Protein AF-A0A918E190-F1 (afdb_monomer)

Sequence (135 aa):
MEPAIRAAVRDARAQLASGTWQVTEADRASVRELLTVLGKLPDAQRAALPLAARLEQLREAVAATAVASASSSGQLAWFLGKCITAFTPVTHWEAEPGGTGRAYGSTVPTPDQVTDAERAFTLLRALLATAHHQL

Structure (mmCIF, N/CA/C/O backbone):
data_AF-A0A918E190-F1
#
_entry.id   AF-A0A918E190-F1
#
loop_
_atom_site.group_PDB
_atom_site.id
_atom_site.type_symbol
_atom_site.label_atom_id
_atom_site.label_alt_id
_atom_site.label_comp_id
_atom_site.label_asym_id
_atom_site.label_entity_id
_atom_site.label_seq_id
_atom_site.pdbx_PDB_ins_code
_atom_site.Cartn_x
_atom_site.Cartn_y
_atom_site.Cartn_z
_atom_site.occupancy
_atom_site.B_iso_or_equiv
_atom_site.auth_seq_id
_atom_site.auth_comp_id
_atom_site.auth_asym_id
_atom_site.auth_atom_id
_atom_site.pdbx_PDB_model_num
ATOM 1 N N . MET A 1 1 ? 8.829 -8.448 -3.571 1.00 80.94 1 MET A N 1
ATOM 2 C CA . MET A 1 1 ? 8.019 -7.389 -2.935 1.00 80.94 1 MET A CA 1
ATOM 3 C C . MET A 1 1 ? 6.619 -7.898 -2.607 1.00 80.94 1 MET A C 1
ATOM 5 O O . MET A 1 1 ? 6.192 -7.736 -1.466 1.00 80.94 1 MET A O 1
ATOM 9 N N . GLU A 1 2 ? 5.944 -8.596 -3.523 1.00 79.56 2 GLU A N 1
ATOM 10 C CA . GLU A 1 2 ? 4.614 -9.184 -3.296 1.00 79.56 2 GLU A CA 1
ATOM 11 C C . GLU A 1 2 ? 4.513 -10.046 -2.016 1.00 79.56 2 GLU A C 1
ATOM 13 O O . GLU A 1 2 ? 3.546 -9.858 -1.277 1.00 79.56 2 GLU A O 1
ATOM 18 N N . PRO A 1 3 ? 5.489 -10.907 -1.640 1.00 85.50 3 PRO A N 1
ATOM 19 C CA . PRO A 1 3 ? 5.395 -11.680 -0.396 1.00 85.50 3 PRO A CA 1
ATOM 20 C C . PRO A 1 3 ? 5.371 -10.814 0.872 1.00 85.50 3 PRO A C 1
ATOM 22 O O . PRO A 1 3 ? 4.638 -11.115 1.814 1.00 85.50 3 PRO A O 1
ATOM 25 N N . ALA A 1 4 ? 6.137 -9.718 0.888 1.00 88.00 4 ALA A N 1
ATOM 26 C CA . ALA A 1 4 ? 6.185 -8.791 2.017 1.00 88.00 4 ALA A CA 1
ATOM 27 C C . ALA A 1 4 ? 4.868 -8.014 2.147 1.00 88.00 4 ALA A C 1
ATOM 29 O O . ALA A 1 4 ? 4.319 -7.903 3.243 1.00 88.00 4 ALA A O 1
ATOM 30 N N . ILE A 1 5 ? 4.311 -7.561 1.021 1.00 89.75 5 ILE A N 1
ATOM 31 C CA . ILE A 1 5 ? 3.005 -6.892 0.982 1.00 89.75 5 ILE A CA 1
ATOM 32 C C . ILE A 1 5 ? 1.887 -7.853 1.378 1.00 89.75 5 ILE A C 1
ATOM 34 O O . ILE A 1 5 ? 1.031 -7.505 2.184 1.00 89.75 5 ILE A O 1
ATOM 38 N N . ARG A 1 6 ? 1.926 -9.099 0.904 1.00 90.38 6 ARG A N 1
ATOM 39 C CA . ARG A 1 6 ? 0.980 -10.146 1.303 1.00 90.38 6 ARG A CA 1
ATOM 40 C C . ARG A 1 6 ? 1.027 -10.412 2.808 1.00 90.38 6 ARG A C 1
ATOM 42 O O . ARG A 1 6 ? -0.027 -10.562 3.423 1.00 90.38 6 ARG A O 1
ATOM 49 N N . ALA A 1 7 ? 2.219 -10.442 3.405 1.00 92.06 7 ALA A N 1
ATOM 50 C CA . ALA A 1 7 ? 2.377 -10.570 4.850 1.00 92.06 7 ALA A CA 1
ATOM 51 C C . ALA A 1 7 ? 1.791 -9.358 5.593 1.00 92.06 7 ALA A C 1
ATOM 53 O O . ALA A 1 7 ? 0.995 -9.548 6.508 1.00 92.06 7 ALA A O 1
ATOM 54 N N . ALA A 1 8 ? 2.095 -8.130 5.158 1.00 92.12 8 ALA A N 1
ATOM 55 C CA . ALA A 1 8 ? 1.529 -6.915 5.747 1.00 92.12 8 ALA A CA 1
ATOM 56 C C . ALA A 1 8 ? -0.008 -6.884 5.647 1.00 92.12 8 ALA A C 1
ATOM 58 O O . ALA A 1 8 ? -0.683 -6.581 6.627 1.00 92.12 8 ALA A O 1
ATOM 59 N N . VAL A 1 9 ? -0.566 -7.266 4.492 1.00 92.44 9 VAL A N 1
ATOM 60 C CA . VAL A 1 9 ? -2.017 -7.360 4.263 1.00 92.44 9 VAL A CA 1
ATOM 61 C C . VAL A 1 9 ? -2.654 -8.396 5.185 1.00 92.44 9 VAL A C 1
ATOM 63 O O . VAL A 1 9 ? -3.717 -8.145 5.749 1.00 92.44 9 VAL A O 1
ATOM 66 N N . ARG A 1 10 ? -2.022 -9.560 5.362 1.00 94.31 10 ARG A N 1
ATOM 67 C CA . ARG A 1 10 ? -2.502 -10.591 6.289 1.00 94.31 10 ARG A CA 1
ATOM 68 C C . ARG A 1 10 ? -2.509 -10.078 7.730 1.00 94.31 10 ARG A C 1
ATOM 70 O O . ARG A 1 10 ? -3.516 -10.249 8.410 1.00 94.31 10 ARG A O 1
ATOM 77 N N . ASP A 1 11 ? -1.425 -9.448 8.177 1.00 94.06 11 ASP A N 1
ATOM 78 C CA . ASP A 1 11 ? -1.317 -8.923 9.542 1.00 94.06 11 ASP A CA 1
ATOM 79 C C . ASP A 1 11 ? -2.371 -7.827 9.795 1.00 94.06 11 ASP A C 1
ATOM 81 O O . ASP A 1 11 ? -3.039 -7.831 10.827 1.00 94.06 11 ASP A O 1
ATOM 85 N N . ALA A 1 12 ? -2.576 -6.928 8.829 1.00 92.44 12 ALA A N 1
ATOM 86 C CA . ALA A 1 12 ? -3.600 -5.889 8.888 1.00 92.44 12 ALA A CA 1
ATOM 87 C C . ALA A 1 12 ? -5.027 -6.463 8.929 1.00 92.44 12 ALA A C 1
ATOM 89 O O . ALA A 1 12 ? -5.843 -6.033 9.741 1.00 92.44 12 ALA A O 1
ATOM 90 N N . ARG A 1 13 ? -5.325 -7.484 8.112 1.00 92.50 13 ARG A N 1
ATOM 91 C CA . ARG A 1 13 ? -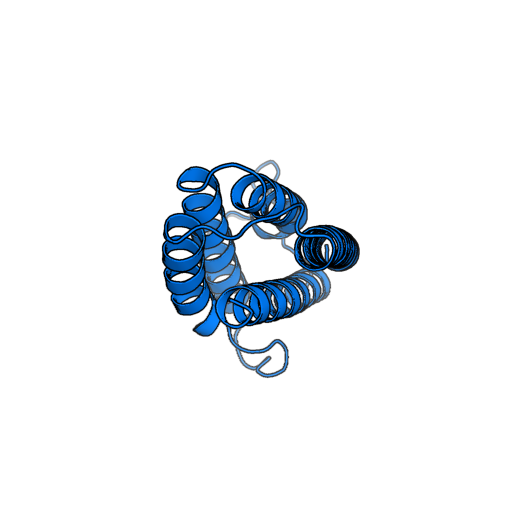6.613 -8.200 8.164 1.00 92.50 13 ARG A CA 1
ATOM 92 C C . ARG A 1 13 ? -6.857 -8.844 9.521 1.00 92.50 13 ARG A C 1
ATOM 94 O O . ARG A 1 13 ? -7.974 -8.773 10.019 1.00 92.50 13 ARG A O 1
ATOM 101 N N . ALA A 1 14 ? -5.833 -9.458 10.111 1.00 93.06 14 ALA A N 1
ATOM 102 C CA . ALA A 1 14 ? -5.948 -10.052 11.437 1.00 93.06 14 ALA A CA 1
ATOM 103 C C . ALA A 1 14 ? -6.291 -8.992 12.495 1.00 93.06 14 ALA A C 1
ATOM 105 O O . ALA A 1 14 ? -7.183 -9.225 13.302 1.00 93.06 14 ALA A O 1
ATOM 106 N N . GLN A 1 15 ? -5.654 -7.817 12.441 1.00 92.56 15 GLN A N 1
ATOM 107 C CA . GLN A 1 15 ? -5.932 -6.709 13.364 1.00 92.56 15 GLN A CA 1
ATOM 108 C C . GLN A 1 15 ? -7.330 -6.100 13.184 1.00 92.56 15 GLN A C 1
ATOM 110 O O . GLN A 1 15 ? -7.953 -5.725 14.176 1.00 92.56 15 GLN A O 1
ATOM 115 N N . LEU A 1 16 ? -7.827 -6.006 11.945 1.00 90.50 16 LEU A N 1
ATOM 116 C CA . LEU A 1 16 ? -9.206 -5.587 11.664 1.00 90.50 16 LEU A CA 1
ATOM 117 C C . LEU A 1 16 ? -10.205 -6.610 12.220 1.00 90.50 16 LEU A C 1
ATOM 119 O O . LEU A 1 16 ? -11.134 -6.246 12.932 1.00 90.50 16 LEU A O 1
ATOM 123 N N . ALA A 1 17 ? -9.979 -7.901 11.955 1.00 89.94 17 ALA A N 1
ATOM 124 C CA . ALA A 1 17 ? -10.855 -8.977 12.414 1.00 89.94 17 ALA A CA 1
ATOM 125 C C . ALA A 1 17 ? -10.875 -9.125 13.945 1.00 89.94 17 ALA A C 1
ATOM 127 O O . ALA A 1 17 ? -11.909 -9.465 14.513 1.00 89.94 17 ALA A O 1
ATOM 128 N N . SER A 1 18 ? -9.752 -8.863 14.622 1.00 92.94 18 SER A N 1
ATOM 129 C CA . SER A 1 18 ? -9.664 -8.887 16.086 1.00 92.94 18 SER A CA 1
ATOM 130 C C . SER A 1 18 ? -10.151 -7.597 16.755 1.00 92.94 18 SER A C 1
ATOM 132 O O . SER A 1 18 ? -10.152 -7.524 17.982 1.00 92.94 18 SER A O 1
ATOM 134 N N . GLY A 1 19 ? -10.506 -6.561 15.984 1.00 88.75 19 GLY A N 1
ATOM 135 C CA . GLY A 1 19 ? -10.859 -5.234 16.502 1.00 88.75 19 GLY A CA 1
ATOM 136 C C . GLY A 1 19 ? -9.685 -4.466 17.123 1.00 88.75 19 GLY A C 1
ATOM 137 O O . GLY A 1 19 ? -9.885 -3.414 17.727 1.00 88.75 19 GLY A O 1
ATOM 138 N N . THR A 1 20 ? -8.455 -4.974 16.989 1.00 91.06 20 THR A N 1
ATOM 139 C CA . THR A 1 20 ? -7.234 -4.313 17.478 1.00 91.06 20 THR A CA 1
ATOM 140 C C . THR A 1 20 ? -6.901 -3.077 16.650 1.00 91.06 20 THR A C 1
ATOM 142 O O . THR A 1 20 ? -6.335 -2.121 17.175 1.00 91.06 20 THR A O 1
ATOM 145 N N . TRP A 1 21 ? -7.264 -3.077 15.367 1.00 91.38 21 TRP A N 1
ATOM 146 C CA . TRP A 1 21 ? -7.297 -1.873 14.549 1.00 91.38 21 TRP A CA 1
ATOM 147 C C . TRP A 1 21 ? -8.735 -1.356 14.472 1.00 91.38 21 TRP A C 1
ATOM 149 O O . TRP A 1 21 ? -9.559 -1.882 13.727 1.00 91.38 21 TRP A O 1
ATOM 159 N N . GLN A 1 22 ? -9.020 -0.307 15.243 1.00 89.00 22 GLN A N 1
ATOM 160 C CA . GLN A 1 22 ? -10.259 0.458 15.126 1.00 89.00 22 GLN A CA 1
ATOM 161 C C . GLN A 1 22 ? -10.053 1.565 14.095 1.00 89.00 22 GLN A C 1
ATOM 163 O O . GLN A 1 22 ? -9.277 2.488 14.329 1.00 89.00 22 GLN A O 1
ATOM 168 N N . VAL A 1 23 ? -10.709 1.452 12.943 1.00 87.44 23 VAL A N 1
ATOM 169 C CA . VAL A 1 23 ? -10.564 2.434 11.864 1.00 87.44 23 VAL A CA 1
ATOM 170 C C . VAL A 1 23 ? -11.307 3.710 12.250 1.00 87.44 23 VAL A C 1
ATOM 172 O O . VAL A 1 23 ? -12.524 3.715 12.446 1.00 87.44 23 VAL A O 1
ATOM 175 N N . THR A 1 24 ? -10.561 4.800 12.359 1.00 90.00 24 THR A N 1
ATOM 176 C CA . THR A 1 24 ? -11.092 6.123 12.695 1.00 90.00 24 THR A CA 1
ATOM 177 C C . THR A 1 24 ? -11.630 6.841 11.453 1.00 90.00 24 THR A C 1
ATOM 179 O O . THR A 1 24 ? -11.344 6.454 10.322 1.00 90.00 24 THR A O 1
ATOM 182 N N . GLU A 1 25 ? -12.386 7.931 11.625 1.00 89.94 25 GLU A N 1
ATOM 183 C CA . GLU A 1 25 ? -12.809 8.753 10.476 1.00 89.94 25 GLU A CA 1
ATOM 184 C C . GLU A 1 25 ? -11.608 9.368 9.737 1.00 89.94 25 GLU A C 1
ATOM 186 O O . GLU A 1 25 ? -11.608 9.447 8.509 1.00 89.94 25 GLU A O 1
ATOM 191 N N . ALA A 1 26 ? -10.550 9.730 10.470 1.00 89.38 26 ALA A N 1
ATOM 192 C CA . ALA A 1 26 ? -9.301 10.201 9.878 1.00 89.38 26 ALA A CA 1
ATOM 193 C C . ALA A 1 26 ? -8.659 9.116 8.999 1.00 89.38 26 ALA A C 1
ATOM 195 O O . ALA A 1 26 ? -8.274 9.397 7.865 1.00 89.38 26 ALA A O 1
ATOM 196 N N . ASP A 1 27 ? -8.636 7.862 9.469 1.00 90.81 27 ASP A N 1
ATOM 197 C CA . ASP A 1 27 ? -8.155 6.737 8.663 1.00 90.81 27 ASP A CA 1
ATOM 198 C C . ASP A 1 27 ? -8.991 6.578 7.391 1.00 90.81 27 ASP A C 1
ATOM 200 O O . ASP A 1 27 ? -8.441 6.423 6.304 1.00 90.81 27 ASP A O 1
ATOM 204 N N . ARG A 1 28 ? -10.324 6.663 7.484 1.00 90.12 28 ARG A N 1
ATOM 205 C CA . ARG A 1 28 ? -11.205 6.548 6.310 1.00 90.12 28 ARG A CA 1
ATOM 206 C C . ARG A 1 28 ? -10.976 7.659 5.296 1.00 90.12 28 ARG A C 1
ATOM 208 O O . ARG A 1 28 ? -11.040 7.381 4.098 1.00 90.12 28 ARG A O 1
ATOM 215 N N . ALA A 1 29 ? -10.753 8.891 5.751 1.00 91.75 29 ALA A N 1
ATOM 216 C CA . ALA A 1 29 ? -10.452 10.021 4.880 1.00 91.75 29 ALA A CA 1
ATOM 217 C C . ALA A 1 29 ? -9.139 9.778 4.119 1.00 91.75 29 ALA A C 1
ATOM 219 O O . ALA A 1 29 ? -9.145 9.798 2.886 1.00 91.75 29 ALA A O 1
ATOM 220 N N . SER A 1 30 ? -8.068 9.417 4.835 1.00 92.00 30 SER A N 1
ATOM 221 C CA . SER A 1 30 ? -6.771 9.060 4.245 1.00 92.00 30 SER A CA 1
ATOM 222 C C . SER A 1 30 ? -6.878 7.883 3.270 1.00 92.00 30 SER A C 1
ATOM 224 O O . SER A 1 30 ? -6.335 7.924 2.166 1.00 92.00 30 SER A O 1
ATOM 226 N N . VAL A 1 31 ? -7.620 6.833 3.636 1.00 93.62 31 VAL A N 1
ATOM 227 C CA . VAL A 1 31 ? -7.844 5.654 2.787 1.00 93.62 31 VAL A CA 1
ATOM 228 C C . VAL A 1 31 ? -8.597 6.023 1.508 1.00 93.62 31 VAL A C 1
ATOM 230 O O . VAL A 1 31 ? -8.241 5.538 0.437 1.00 93.62 31 VAL A O 1
ATOM 233 N N . ARG A 1 32 ? -9.614 6.887 1.581 1.00 93.31 32 ARG A N 1
ATOM 234 C CA . ARG A 1 32 ? -10.410 7.321 0.420 1.00 93.31 32 ARG A CA 1
ATOM 235 C C . ARG A 1 32 ? -9.581 8.127 -0.578 1.00 93.31 32 ARG A C 1
ATOM 237 O O . ARG A 1 32 ? -9.666 7.894 -1.786 1.00 93.31 32 ARG A O 1
ATOM 244 N N . GLU A 1 33 ? -8.769 9.052 -0.076 1.00 92.38 33 GLU A N 1
ATOM 245 C CA . GLU A 1 33 ? -7.843 9.828 -0.899 1.00 92.38 33 GLU A CA 1
ATOM 246 C C . GLU A 1 33 ? -6.812 8.909 -1.566 1.00 92.38 33 GLU A C 1
ATOM 248 O O . GLU A 1 33 ? -6.649 8.933 -2.788 1.00 92.38 33 GLU A O 1
ATOM 253 N N . LEU A 1 34 ? -6.209 8.002 -0.791 1.00 94.62 34 LEU A N 1
ATOM 254 C CA . LEU A 1 34 ? -5.251 7.035 -1.315 1.00 94.62 34 LEU A CA 1
ATOM 255 C C . LEU A 1 34 ? -5.881 6.117 -2.376 1.00 94.62 34 LEU A C 1
ATOM 257 O O . LEU A 1 34 ? -5.299 5.918 -3.440 1.00 94.62 34 LEU A O 1
ATOM 261 N N . LEU A 1 35 ? -7.089 5.597 -2.139 1.00 93.50 35 LEU A N 1
ATOM 262 C CA . LEU A 1 35 ? -7.817 4.765 -3.105 1.00 93.50 35 LEU A CA 1
ATOM 263 C C . LEU A 1 35 ? -8.100 5.502 -4.419 1.00 93.50 35 LEU A C 1
ATOM 265 O O . LEU A 1 35 ? -8.082 4.871 -5.475 1.00 93.50 35 LEU A O 1
ATOM 269 N N . THR A 1 36 ? -8.307 6.819 -4.377 1.00 91.56 36 THR A N 1
ATOM 270 C CA . THR A 1 36 ? -8.495 7.638 -5.585 1.00 91.56 36 THR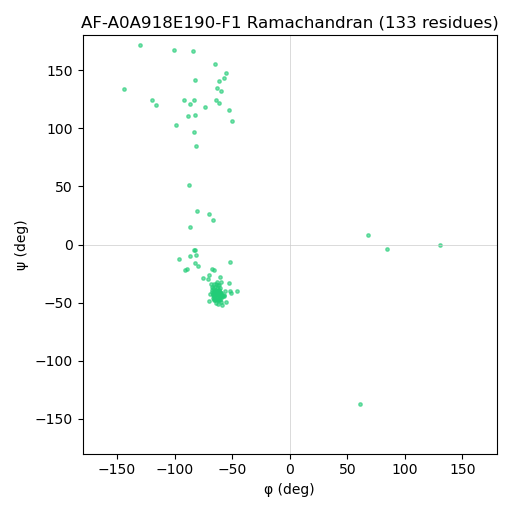 A CA 1
ATOM 271 C C . THR A 1 36 ? -7.231 7.655 -6.443 1.00 91.56 36 THR A C 1
ATOM 273 O O . THR A 1 36 ? -7.312 7.500 -7.662 1.00 91.56 36 THR A O 1
ATOM 276 N N . VAL A 1 37 ? -6.054 7.784 -5.824 1.00 89.94 37 VAL A N 1
ATOM 277 C CA . VAL A 1 37 ? -4.772 7.725 -6.544 1.00 89.94 37 VAL A CA 1
ATOM 278 C C . VAL A 1 37 ? -4.497 6.306 -7.046 1.00 89.94 37 VAL A C 1
ATOM 280 O O . VAL A 1 37 ? -4.230 6.111 -8.230 1.00 89.94 37 VAL A O 1
ATOM 283 N N . LEU A 1 38 ? -4.646 5.292 -6.187 1.00 90.12 38 LEU A N 1
ATOM 284 C CA . LEU A 1 38 ? -4.409 3.886 -6.549 1.00 90.12 38 LEU A CA 1
ATOM 285 C C . LEU A 1 38 ? -5.410 3.345 -7.585 1.00 90.12 38 LEU A C 1
ATOM 287 O O . LEU A 1 38 ? -5.128 2.360 -8.269 1.00 90.12 38 LEU A O 1
ATOM 291 N N . GLY A 1 39 ? -6.584 3.962 -7.718 1.00 86.19 39 GLY A N 1
ATOM 292 C CA . GLY A 1 39 ? -7.563 3.649 -8.760 1.00 86.19 39 GLY A CA 1
ATOM 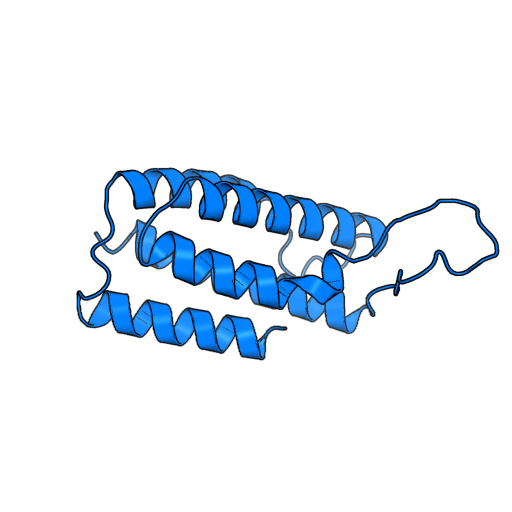293 C C . GLY A 1 39 ? -7.093 4.019 -10.170 1.00 86.19 39 GLY A C 1
ATOM 294 O O . GLY A 1 39 ? -7.583 3.444 -11.139 1.00 86.19 39 GLY A O 1
ATOM 295 N N . LYS A 1 40 ? -6.118 4.931 -10.293 1.00 82.38 40 LYS A N 1
ATOM 296 C CA . LYS A 1 40 ? -5.515 5.318 -11.577 1.00 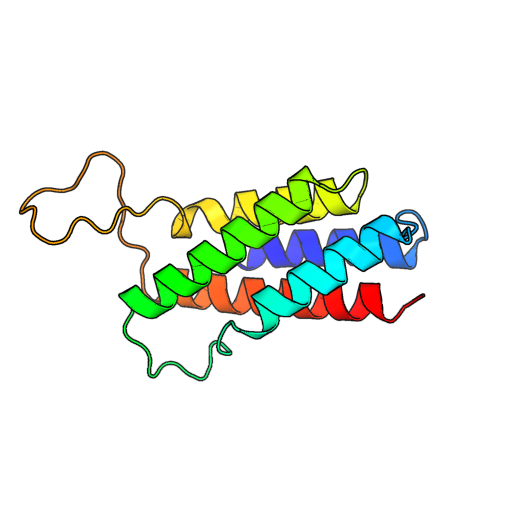82.38 40 LYS A CA 1
ATOM 297 C C . LYS A 1 40 ? -4.467 4.321 -12.067 1.00 82.38 40 LYS A C 1
ATOM 299 O O . LYS A 1 40 ? -4.144 4.332 -13.253 1.00 82.38 40 LYS A O 1
ATOM 304 N N . LEU A 1 41 ? -3.943 3.471 -11.178 1.00 79.81 41 LEU A N 1
ATOM 305 C CA . LEU A 1 41 ? -3.009 2.427 -11.576 1.00 79.81 41 LEU A CA 1
ATOM 306 C C . LEU A 1 41 ? -3.722 1.440 -12.510 1.00 79.81 41 LEU A C 1
ATOM 308 O O . LEU A 1 41 ? -4.759 0.882 -12.125 1.00 79.81 41 LEU A O 1
ATOM 312 N N . PRO A 1 42 ? -3.187 1.198 -13.718 1.00 67.06 42 PRO A N 1
ATOM 313 C CA . PRO 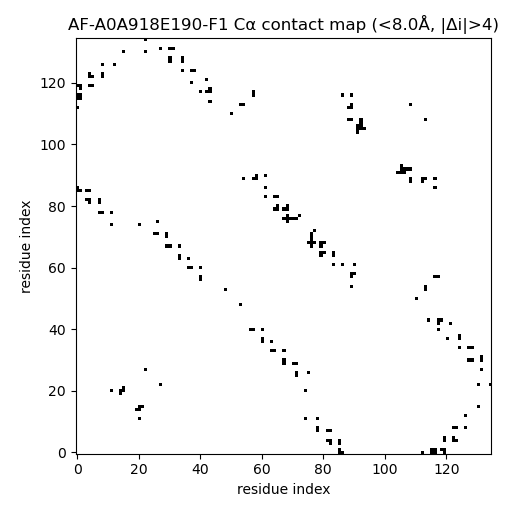A 1 42 ? -3.699 0.150 -14.576 1.00 67.06 42 PRO A CA 1
ATOM 314 C C . PRO A 1 42 ? -3.530 -1.194 -13.869 1.00 67.06 42 PRO A C 1
ATOM 316 O O . PRO A 1 42 ? -2.515 -1.454 -13.222 1.00 67.06 42 PRO A O 1
ATOM 319 N N . ASP A 1 43 ? -4.528 -2.066 -14.001 1.00 66.19 43 ASP A N 1
ATOM 320 C CA . ASP A 1 43 ? -4.369 -3.445 -13.553 1.00 66.19 43 ASP A CA 1
ATOM 321 C C . ASP A 1 43 ? -3.164 -4.058 -14.277 1.00 66.19 43 ASP A C 1
ATOM 323 O O . ASP A 1 43 ? -2.972 -3.804 -15.469 1.00 66.19 43 ASP A O 1
ATOM 327 N N . ALA A 1 44 ? -2.389 -4.901 -13.587 1.00 58.16 44 ALA A N 1
ATOM 328 C CA . ALA A 1 44 ? -1.188 -5.562 -14.123 1.00 58.16 44 ALA A CA 1
ATOM 329 C C . ALA A 1 44 ? -1.422 -6.301 -15.466 1.00 58.16 44 ALA A C 1
ATOM 331 O O . ALA A 1 44 ? -0.483 -6.665 -16.169 1.00 58.16 44 ALA A O 1
ATOM 332 N N . GLN A 1 45 ? -2.688 -6.531 -15.837 1.00 51.66 45 GLN A N 1
ATOM 333 C CA . GLN A 1 45 ? -3.123 -7.110 -17.108 1.00 51.66 45 GLN A CA 1
ATOM 334 C C . GLN A 1 45 ? -3.217 -6.123 -18.287 1.00 51.66 45 GLN A C 1
ATOM 336 O O . GLN A 1 45 ? -3.209 -6.573 -19.430 1.00 51.66 45 GLN A O 1
ATOM 341 N N . ARG A 1 46 ? -3.226 -4.797 -18.078 1.00 54.19 46 ARG A N 1
ATOM 342 C CA . ARG A 1 46 ? -3.144 -3.784 -19.158 1.00 54.19 46 ARG A CA 1
ATOM 343 C C . ARG A 1 46 ? -1.691 -3.457 -19.513 1.00 54.19 46 ARG A C 1
ATOM 345 O O . ARG A 1 46 ? -1.299 -2.295 -19.589 1.00 54.19 46 ARG A O 1
ATOM 352 N N . ALA A 1 47 ? -0.899 -4.494 -19.775 1.00 56.81 47 ALA A N 1
ATOM 353 C CA . ALA A 1 47 ? 0.541 -4.443 -20.053 1.00 56.81 47 ALA A CA 1
ATOM 354 C C . ALA A 1 47 ? 0.945 -3.743 -21.378 1.00 56.81 47 ALA A C 1
ATOM 356 O O . ALA A 1 47 ? 2.040 -3.968 -21.882 1.00 56.81 47 ALA A O 1
ATOM 357 N N . ALA A 1 48 ? 0.091 -2.894 -21.956 1.00 69.25 48 ALA A N 1
ATOM 358 C CA . ALA A 1 48 ? 0.371 -2.184 -23.206 1.00 69.25 48 ALA A CA 1
ATOM 359 C C . ALA A 1 48 ? 1.238 -0.923 -23.020 1.00 69.25 48 ALA A C 1
ATOM 361 O O . ALA A 1 48 ? 1.666 -0.324 -24.005 1.00 69.25 48 ALA A O 1
ATOM 362 N N . LEU A 1 49 ? 1.489 -0.497 -21.776 1.00 76.81 49 LEU A N 1
ATOM 363 C CA . LEU A 1 49 ? 2.301 0.685 -21.495 1.00 76.81 49 LEU A CA 1
ATOM 364 C C . LEU A 1 49 ? 3.807 0.372 -21.533 1.00 76.81 49 LEU A C 1
ATOM 366 O O . LEU A 1 49 ? 4.233 -0.664 -21.010 1.00 76.81 49 LEU A O 1
ATOM 370 N N . PRO A 1 50 ? 4.637 1.290 -22.064 1.00 83.69 50 PRO A N 1
ATOM 371 C CA . PRO A 1 50 ? 6.088 1.206 -21.940 1.00 83.69 50 PRO A CA 1
ATOM 372 C C . PRO A 1 50 ? 6.534 1.099 -20.474 1.00 83.69 50 PRO A C 1
ATOM 374 O O . PRO A 1 50 ? 5.929 1.700 -19.585 1.00 83.69 50 PRO A O 1
ATOM 377 N N . LEU A 1 51 ? 7.642 0.392 -20.224 1.00 80.19 51 LEU A N 1
ATOM 378 C CA . LEU A 1 51 ? 8.194 0.179 -18.876 1.00 80.19 51 LEU A CA 1
ATOM 379 C C . LEU A 1 51 ? 8.389 1.490 -18.094 1.00 80.19 51 LEU A C 1
ATOM 381 O O . LEU A 1 51 ? 8.078 1.545 -16.908 1.00 80.19 51 LEU A O 1
ATOM 385 N N . ALA A 1 52 ? 8.854 2.549 -18.762 1.00 80.12 52 ALA A N 1
ATOM 386 C CA . ALA A 1 52 ? 9.053 3.863 -18.151 1.00 80.12 52 ALA A CA 1
ATOM 387 C C . ALA A 1 52 ? 7.744 4.470 -17.612 1.00 80.12 52 ALA A C 1
ATOM 389 O O . ALA A 1 52 ? 7.717 4.935 -16.477 1.00 80.12 52 ALA A O 1
ATOM 390 N N . ALA A 1 53 ? 6.654 4.384 -18.381 1.00 82.94 53 ALA A N 1
ATOM 391 C CA . ALA A 1 53 ? 5.343 4.887 -17.971 1.00 82.94 53 ALA A CA 1
ATOM 392 C C . ALA A 1 53 ? 4.759 4.072 -16.805 1.00 82.94 53 ALA A C 1
ATOM 394 O O . ALA A 1 53 ? 4.201 4.633 -15.866 1.00 82.94 53 ALA A O 1
ATOM 395 N N . ARG A 1 54 ? 4.942 2.743 -16.821 1.00 85.50 54 ARG A N 1
ATOM 396 C CA . ARG A 1 54 ? 4.548 1.871 -15.699 1.00 85.50 54 ARG A CA 1
ATOM 397 C C . ARG A 1 54 ? 5.307 2.236 -14.419 1.00 85.50 54 ARG A C 1
ATOM 399 O O . ARG A 1 54 ? 4.713 2.326 -13.350 1.00 85.50 54 ARG A O 1
ATOM 406 N N . LEU A 1 55 ? 6.613 2.488 -14.525 1.00 84.31 55 LEU A N 1
ATOM 407 C CA . LEU A 1 55 ? 7.447 2.902 -13.392 1.00 84.31 55 LEU A CA 1
ATOM 408 C C . LEU A 1 55 ? 7.049 4.270 -12.831 1.00 84.31 55 LEU A C 1
ATOM 410 O O . LEU A 1 55 ? 7.039 4.441 -11.616 1.00 84.31 55 LEU A O 1
ATOM 414 N N . GLU A 1 56 ? 6.722 5.233 -13.689 1.00 84.88 56 GLU A N 1
ATOM 415 C CA . GLU A 1 56 ? 6.243 6.554 -13.269 1.00 84.88 56 GLU A CA 1
ATOM 416 C C . GLU A 1 56 ? 4.948 6.449 -12.453 1.00 84.88 56 GLU A C 1
ATOM 418 O O . GLU A 1 56 ? 4.876 6.963 -11.337 1.00 84.88 56 GLU A O 1
ATOM 423 N N . GLN A 1 57 ? 3.977 5.676 -12.942 1.00 86.69 57 GLN A N 1
ATOM 424 C CA . GLN A 1 57 ? 2.721 5.419 -12.232 1.00 86.69 57 GLN A CA 1
ATOM 425 C C . GLN A 1 57 ? 2.945 4.723 -10.885 1.00 86.69 57 GLN A C 1
ATOM 427 O O . GLN A 1 57 ? 2.352 5.102 -9.874 1.00 86.69 57 GLN A O 1
ATOM 432 N N . LEU A 1 58 ? 3.837 3.728 -10.838 1.00 88.12 58 LEU A N 1
ATOM 433 C CA . LEU A 1 58 ? 4.202 3.068 -9.584 1.00 88.12 58 LEU A CA 1
ATOM 434 C C . LEU A 1 58 ? 4.828 4.049 -8.587 1.00 88.12 58 LEU A C 1
ATOM 436 O O . LEU A 1 58 ? 4.523 3.974 -7.400 1.00 88.12 58 LEU A O 1
ATOM 440 N N . ARG A 1 59 ? 5.665 4.991 -9.036 1.00 87.12 59 ARG A N 1
ATOM 441 C CA . ARG A 1 59 ? 6.243 6.015 -8.152 1.00 87.12 59 ARG A CA 1
ATOM 442 C C . ARG A 1 59 ? 5.194 6.964 -7.606 1.00 87.12 59 ARG A C 1
ATOM 444 O O . ARG A 1 59 ? 5.230 7.240 -6.411 1.00 87.12 59 ARG A O 1
ATOM 451 N N . GLU A 1 60 ? 4.262 7.422 -8.438 1.00 90.00 60 GLU A N 1
ATOM 452 C CA . GLU A 1 60 ? 3.141 8.251 -7.983 1.00 90.00 60 GLU A CA 1
ATOM 453 C C . GLU A 1 60 ? 2.341 7.522 -6.894 1.00 90.00 60 GLU A C 1
ATOM 455 O O . GLU A 1 60 ? 2.060 8.084 -5.835 1.00 90.00 60 GLU A O 1
ATOM 460 N N . ALA A 1 61 ? 2.066 6.231 -7.092 1.00 92.50 61 ALA A N 1
ATOM 461 C CA . ALA A 1 61 ? 1.373 5.414 -6.106 1.00 92.50 61 ALA A CA 1
ATOM 462 C C . ALA A 1 61 ? 2.171 5.216 -4.807 1.00 92.50 61 ALA A C 1
ATOM 464 O O . ALA A 1 61 ? 1.594 5.294 -3.718 1.00 92.50 61 ALA A O 1
ATOM 465 N N . VAL A 1 62 ? 3.490 4.996 -4.881 1.00 92.38 62 VAL A N 1
ATOM 466 C CA . VAL A 1 62 ? 4.331 4.911 -3.674 1.00 92.38 62 VAL A CA 1
ATOM 467 C C . VAL A 1 62 ? 4.374 6.257 -2.951 1.00 92.38 62 VAL A C 1
ATOM 469 O O . VAL A 1 62 ? 4.241 6.284 -1.730 1.00 92.38 62 VAL A O 1
ATOM 472 N N . ALA A 1 63 ? 4.500 7.368 -3.678 1.00 92.31 63 ALA A N 1
ATOM 473 C CA . ALA A 1 63 ? 4.499 8.709 -3.102 1.00 92.31 63 ALA A CA 1
ATOM 474 C C . ALA A 1 63 ? 3.176 9.007 -2.384 1.00 92.31 63 ALA A C 1
ATOM 476 O O . ALA A 1 63 ? 3.191 9.418 -1.227 1.00 92.31 63 ALA A O 1
ATOM 477 N N . ALA A 1 64 ? 2.034 8.709 -3.009 1.00 93.88 64 ALA A N 1
ATOM 478 C CA . ALA A 1 64 ? 0.728 8.852 -2.371 1.00 93.88 64 ALA A CA 1
ATOM 479 C C . ALA A 1 64 ? 0.587 7.958 -1.128 1.00 93.88 64 ALA A C 1
ATOM 481 O O . ALA A 1 64 ? 0.067 8.394 -0.103 1.00 93.88 64 ALA A O 1
ATOM 482 N N . THR A 1 65 ? 1.114 6.731 -1.181 1.00 94.25 65 THR A N 1
ATOM 483 C CA . THR A 1 65 ? 1.152 5.826 -0.020 1.00 94.25 65 THR A CA 1
ATOM 484 C C . THR A 1 65 ? 2.001 6.414 1.113 1.00 94.25 65 THR A C 1
ATOM 486 O O . THR A 1 65 ? 1.604 6.342 2.274 1.00 94.25 65 THR A O 1
ATOM 489 N N . ALA A 1 66 ? 3.141 7.034 0.793 1.00 94.06 66 ALA A N 1
ATOM 490 C CA . ALA A 1 66 ? 4.015 7.698 1.759 1.00 94.06 66 ALA A CA 1
ATOM 491 C C . ALA A 1 66 ? 3.371 8.931 2.391 1.00 94.06 66 ALA A C 1
ATOM 493 O O . ALA A 1 66 ? 3.424 9.075 3.611 1.00 94.06 66 ALA A O 1
ATOM 494 N N . VAL A 1 67 ? 2.705 9.767 1.594 1.00 93.44 67 VAL A N 1
ATOM 495 C CA . VAL A 1 67 ? 1.936 10.913 2.096 1.00 93.44 67 VAL A CA 1
ATOM 496 C C . VAL A 1 67 ? 0.836 10.437 3.042 1.00 93.44 67 VAL A C 1
ATOM 498 O O . VAL A 1 67 ? 0.776 10.909 4.173 1.00 93.44 67 VAL A O 1
ATOM 501 N N . ALA A 1 68 ? 0.039 9.443 2.635 1.00 94.19 68 ALA A N 1
ATOM 502 C CA . ALA A 1 68 ? -1.002 8.863 3.482 1.00 94.19 68 ALA A CA 1
ATOM 503 C C . ALA A 1 68 ? -0.429 8.248 4.769 1.00 94.19 68 ALA A C 1
ATOM 505 O O . ALA A 1 68 ? -1.023 8.371 5.836 1.00 94.19 68 ALA A O 1
ATOM 506 N N . SER A 1 69 ? 0.743 7.609 4.703 1.00 95.00 69 SER A N 1
ATOM 507 C CA . SER A 1 69 ? 1.423 7.077 5.887 1.00 95.00 69 SER A CA 1
ATOM 508 C C . SER A 1 69 ? 1.874 8.179 6.843 1.00 95.00 69 SER A C 1
ATOM 510 O O . SER A 1 69 ? 1.785 7.987 8.051 1.00 95.00 69 SER A O 1
ATOM 512 N N . ALA A 1 70 ? 2.379 9.297 6.319 1.00 93.25 70 ALA A N 1
ATOM 513 C CA . ALA A 1 70 ? 2.878 10.419 7.109 1.00 93.25 70 ALA A CA 1
ATOM 514 C C . ALA A 1 70 ? 1.750 11.263 7.722 1.00 93.25 70 ALA A C 1
ATOM 516 O O . ALA A 1 70 ? 1.942 11.860 8.778 1.00 93.25 70 ALA A O 1
ATOM 517 N N . SER A 1 71 ? 0.583 11.307 7.074 1.00 90.62 71 SER A N 1
ATOM 518 C CA . SER A 1 71 ? -0.610 11.997 7.578 1.00 90.62 71 SER A CA 1
ATOM 519 C C . SER A 1 71 ? -1.475 11.140 8.506 1.00 90.62 71 SER A C 1
ATOM 521 O O . SER A 1 71 ? -2.397 11.660 9.133 1.00 90.62 71 SER A O 1
ATOM 523 N N . SER A 1 72 ? -1.193 9.840 8.607 1.00 91.88 72 SER A N 1
ATOM 524 C CA . SER A 1 72 ? -1.937 8.903 9.453 1.00 91.88 72 SER A CA 1
ATOM 525 C C . SER A 1 72 ? -1.204 8.623 10.766 1.00 91.88 72 SER A C 1
ATOM 527 O O . SER A 1 72 ? -0.019 8.910 10.924 1.00 91.88 72 SER A O 1
ATOM 529 N N . SER A 1 73 ? -1.900 8.003 11.718 1.00 88.81 73 SER A N 1
ATOM 530 C CA . SER A 1 73 ? -1.305 7.529 12.972 1.00 88.81 73 SER A CA 1
ATOM 531 C C . SER A 1 73 ? -1.693 6.072 13.250 1.00 88.81 73 SER A C 1
ATOM 533 O O . SER A 1 73 ? -2.484 5.476 12.518 1.00 88.81 73 SER A O 1
ATOM 535 N N . GLY A 1 74 ? -1.081 5.460 14.267 1.00 92.62 74 GLY A N 1
ATOM 536 C CA . GLY A 1 74 ? -1.429 4.107 14.708 1.00 92.62 74 GLY A CA 1
ATOM 537 C C . GLY A 1 74 ? -1.221 3.020 13.645 1.00 92.62 74 GLY A C 1
ATOM 538 O O . GLY A 1 74 ? -0.196 2.966 12.960 1.00 92.62 74 GLY A O 1
ATOM 539 N N . GLN A 1 75 ? -2.193 2.113 13.542 1.00 94.25 75 GLN A N 1
ATOM 540 C CA . GLN A 1 75 ? -2.126 0.901 12.726 1.00 94.25 75 GLN A CA 1
ATOM 541 C C . GLN A 1 75 ? -2.124 1.202 11.224 1.00 94.25 75 GLN A C 1
ATOM 543 O O . GLN A 1 75 ? -1.432 0.502 10.481 1.00 94.25 75 GLN A O 1
ATOM 548 N N . LEU A 1 76 ? -2.825 2.254 10.775 1.00 93.94 76 LEU A N 1
ATOM 549 C CA . LEU A 1 76 ? -2.804 2.661 9.369 1.00 93.94 76 LEU A CA 1
ATOM 550 C C . LEU A 1 76 ? -1.399 3.119 8.962 1.00 93.94 76 LEU A C 1
ATOM 552 O O . LEU A 1 76 ? -0.848 2.605 7.990 1.00 93.94 76 LEU A O 1
ATOM 556 N N . ALA A 1 77 ? -0.782 4.014 9.740 1.00 94.62 77 ALA A N 1
ATOM 557 C CA . ALA A 1 77 ? 0.581 4.480 9.481 1.00 94.62 77 ALA A CA 1
ATOM 558 C C . ALA A 1 77 ? 1.600 3.331 9.516 1.00 94.62 77 ALA A C 1
ATOM 560 O O . ALA A 1 77 ? 2.452 3.224 8.636 1.00 94.62 77 ALA A O 1
ATOM 561 N N . TRP A 1 78 ? 1.484 2.419 10.486 1.00 94.75 78 TRP A N 1
ATOM 562 C CA . TRP A 1 78 ? 2.328 1.224 10.550 1.00 94.75 78 TRP A CA 1
ATOM 563 C C . TRP A 1 78 ? 2.180 0.331 9.309 1.00 94.75 78 TRP A C 1
ATOM 565 O O . TRP A 1 78 ? 3.178 -0.120 8.737 1.00 94.75 78 TRP A O 1
ATOM 575 N N . PHE A 1 79 ? 0.943 0.077 8.878 1.00 94.94 79 PHE A N 1
ATOM 576 C CA . PHE A 1 79 ? 0.653 -0.781 7.733 1.00 94.94 79 PHE A CA 1
ATOM 577 C C . PHE A 1 79 ? 1.176 -0.169 6.428 1.00 94.94 79 PHE A C 1
ATOM 579 O O . PHE A 1 79 ? 1.862 -0.852 5.659 1.00 94.94 79 PHE A O 1
ATOM 586 N N . LEU A 1 80 ? 0.907 1.119 6.197 1.00 95.00 80 LEU A N 1
ATOM 587 C CA . LEU A 1 80 ? 1.397 1.838 5.022 1.00 95.00 80 LEU A CA 1
ATOM 588 C C . LEU A 1 80 ? 2.928 1.940 5.035 1.00 95.00 80 LEU A C 1
ATOM 590 O O . LEU A 1 80 ? 3.552 1.676 4.010 1.00 95.00 80 LEU A O 1
ATOM 594 N N . GLY A 1 81 ? 3.540 2.189 6.197 1.00 93.31 81 GLY A N 1
ATOM 595 C CA . GLY A 1 81 ? 4.992 2.172 6.393 1.00 93.31 81 GLY A CA 1
ATOM 596 C C . GLY A 1 81 ? 5.633 0.850 5.968 1.00 93.31 81 GLY A C 1
ATOM 597 O O . GLY A 1 81 ? 6.556 0.841 5.152 1.00 93.31 81 GLY A O 1
ATOM 598 N N . LYS A 1 82 ? 5.087 -0.286 6.431 1.00 93.81 82 LYS A N 1
ATOM 599 C CA . LYS A 1 82 ? 5.520 -1.621 5.978 1.00 93.81 82 LYS A CA 1
ATOM 600 C C . LYS A 1 82 ? 5.409 -1.779 4.461 1.00 93.81 82 LYS A C 1
ATOM 602 O O . LYS A 1 82 ? 6.286 -2.389 3.846 1.00 93.81 82 LYS A O 1
ATOM 607 N N . CYS A 1 83 ? 4.341 -1.253 3.863 1.00 93.19 83 CYS A N 1
ATOM 608 C CA . CYS A 1 83 ? 4.151 -1.340 2.422 1.00 93.19 83 CYS A CA 1
ATOM 609 C C . CYS A 1 83 ? 5.201 -0.529 1.658 1.00 93.19 83 CYS A C 1
ATOM 611 O O . CYS A 1 83 ? 5.827 -1.056 0.742 1.00 93.19 83 CYS A O 1
ATOM 613 N N . ILE A 1 84 ? 5.460 0.710 2.075 1.00 91.81 84 ILE A N 1
ATOM 614 C CA . ILE A 1 84 ? 6.454 1.599 1.459 1.00 91.81 84 ILE A CA 1
ATOM 615 C C . ILE A 1 84 ? 7.847 0.965 1.472 1.00 91.81 84 ILE A C 1
ATOM 617 O O . ILE A 1 84 ? 8.521 0.961 0.443 1.00 91.81 84 ILE A O 1
ATOM 621 N N . THR A 1 85 ? 8.263 0.358 2.589 1.00 89.38 85 THR A N 1
ATOM 622 C CA . THR A 1 85 ? 9.553 -0.350 2.669 1.00 89.38 85 THR A CA 1
ATOM 623 C C . THR A 1 85 ? 9.636 -1.523 1.688 1.00 89.38 85 THR A C 1
ATOM 625 O O . THR A 1 85 ? 10.693 -1.790 1.123 1.00 89.38 85 THR A O 1
ATOM 628 N N . ALA A 1 86 ? 8.532 -2.228 1.434 1.00 89.94 86 ALA A N 1
ATOM 629 C CA . ALA A 1 86 ? 8.527 -3.300 0.442 1.00 89.94 86 ALA A CA 1
ATOM 630 C C . ALA A 1 86 ? 8.657 -2.771 -1.001 1.00 89.94 86 ALA A C 1
ATOM 632 O O . ALA A 1 86 ? 9.167 -3.495 -1.859 1.00 89.94 86 ALA A O 1
ATOM 633 N N . PHE A 1 87 ? 8.238 -1.527 -1.261 1.00 88.81 87 PHE A N 1
ATOM 634 C CA . PHE A 1 87 ? 8.323 -0.867 -2.567 1.00 88.81 87 PHE A CA 1
ATOM 635 C C . PHE A 1 87 ? 9.689 -0.230 -2.876 1.00 88.81 87 PHE A C 1
ATOM 637 O O . PHE A 1 87 ? 9.897 0.206 -4.008 1.00 88.81 87 PHE A O 1
ATOM 644 N N . THR A 1 88 ? 10.654 -0.227 -1.947 1.00 82.56 88 THR A N 1
ATOM 645 C CA . THR A 1 88 ? 12.003 0.341 -2.168 1.00 82.56 88 THR A CA 1
ATOM 646 C C . THR A 1 88 ? 12.662 -0.052 -3.507 1.00 82.56 88 THR A C 1
ATOM 648 O O . THR A 1 88 ? 13.231 0.823 -4.161 1.00 82.56 88 THR A O 1
ATOM 651 N N . PRO A 1 89 ? 12.557 -1.305 -4.000 1.00 76.62 89 PRO A N 1
ATOM 652 C CA . PRO A 1 89 ? 13.163 -1.687 -5.278 1.00 76.62 89 PRO A CA 1
ATOM 653 C C . PRO A 1 89 ? 12.664 -0.908 -6.506 1.00 76.62 89 PRO A C 1
ATOM 655 O O . PRO A 1 89 ? 13.412 -0.778 -7.467 1.00 76.62 89 PRO A O 1
ATOM 658 N N . VAL A 1 90 ? 11.426 -0.393 -6.503 1.00 78.44 90 VAL A N 1
ATOM 659 C CA . VAL A 1 90 ? 10.876 0.382 -7.639 1.00 78.44 90 VAL A CA 1
ATOM 660 C C . VAL A 1 90 ? 11.019 1.897 -7.461 1.00 78.44 90 VAL A C 1
ATOM 662 O O . VAL A 1 90 ? 10.862 2.646 -8.429 1.00 78.44 90 VAL A O 1
ATOM 665 N N . THR A 1 91 ? 11.369 2.362 -6.256 1.00 74.75 91 THR A N 1
ATOM 666 C CA . THR A 1 91 ? 11.598 3.787 -5.966 1.00 74.75 91 THR A CA 1
ATOM 667 C C . THR A 1 91 ? 13.048 4.234 -6.152 1.00 74.75 91 THR A C 1
ATOM 669 O O . THR A 1 91 ? 13.272 5.413 -6.392 1.00 74.75 91 THR A O 1
ATOM 672 N N . HIS A 1 92 ? 14.033 3.331 -6.110 1.00 69.12 92 HIS A N 1
ATOM 673 C CA . HIS A 1 92 ? 15.470 3.640 -6.266 1.00 69.12 92 HIS A CA 1
ATOM 674 C C . HIS A 1 92 ? 15.961 3.813 -7.721 1.00 69.12 92 HIS A C 1
ATOM 676 O O . HIS A 1 92 ? 17.126 3.571 -8.033 1.00 69.12 92 HIS A O 1
ATOM 682 N N . TRP A 1 93 ?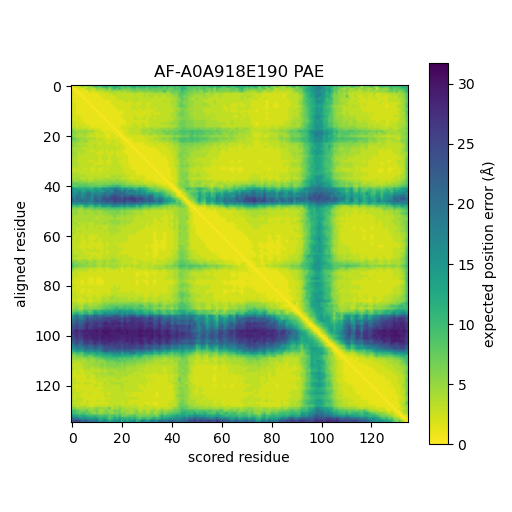 15.094 4.248 -8.634 1.00 63.66 93 TRP A N 1
ATOM 683 C CA . TRP A 1 93 ? 15.475 4.520 -10.022 1.00 63.66 93 TRP A CA 1
ATOM 684 C C . TRP A 1 93 ? 15.309 6.000 -10.350 1.00 63.66 93 TRP A C 1
ATOM 686 O O . TRP A 1 93 ? 14.186 6.509 -10.330 1.00 63.66 93 TRP A O 1
ATOM 696 N N . GLU A 1 94 ? 16.409 6.648 -10.730 1.00 54.97 94 GLU A N 1
ATOM 697 C CA . GLU A 1 94 ? 16.383 7.905 -11.474 1.00 54.97 94 GLU A CA 1
ATOM 698 C C . GLU A 1 94 ? 16.431 7.601 -12.972 1.00 54.97 94 GLU A C 1
ATOM 700 O O . GLU A 1 94 ? 17.315 6.900 -13.465 1.00 54.97 94 GLU A O 1
ATOM 705 N N . ALA A 1 95 ? 15.439 8.107 -13.700 1.00 50.34 95 ALA A N 1
ATOM 706 C CA . ALA A 1 95 ? 15.441 8.086 -15.151 1.00 50.34 95 ALA A CA 1
ATOM 707 C C . ALA A 1 95 ? 16.302 9.255 -15.633 1.00 50.34 95 ALA A C 1
ATOM 709 O O . ALA A 1 95 ? 15.765 10.324 -15.897 1.00 50.34 95 ALA A O 1
ATOM 710 N N . GLU A 1 96 ? 17.620 9.084 -15.721 1.00 46.47 96 GLU A N 1
ATOM 711 C CA . GLU A 1 96 ? 18.445 10.055 -16.440 1.00 46.47 96 GLU A CA 1
ATOM 712 C C . GLU A 1 96 ? 18.374 9.727 -17.945 1.00 46.47 96 GLU A C 1
ATOM 714 O O . GLU A 1 96 ? 18.843 8.665 -18.372 1.00 46.47 96 GLU A O 1
ATOM 719 N N . PRO A 1 97 ? 17.748 10.574 -18.784 1.00 45.88 97 PRO A N 1
ATOM 720 C CA . PRO A 1 97 ? 17.699 10.338 -20.213 1.00 45.88 97 PRO A CA 1
ATOM 721 C C . PRO A 1 97 ? 19.002 10.861 -20.829 1.00 45.88 97 PRO A C 1
ATOM 723 O O . PRO A 1 97 ? 19.122 12.048 -21.112 1.00 45.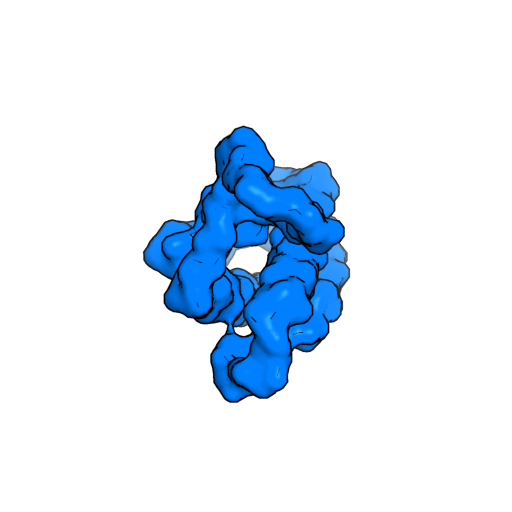88 97 PRO A O 1
ATOM 726 N N . GLY A 1 98 ? 19.983 9.978 -21.047 1.00 51.56 98 GLY A N 1
ATOM 727 C CA . GLY A 1 98 ? 21.119 10.262 -21.942 1.00 51.56 98 GLY A CA 1
ATOM 728 C C . GLY A 1 98 ? 22.537 10.005 -21.419 1.00 51.56 98 GLY A C 1
ATOM 729 O O . GLY A 1 98 ? 23.484 10.204 -22.176 1.00 51.56 98 GLY A O 1
ATOM 730 N N . GLY A 1 99 ? 22.728 9.542 -20.183 1.00 47.34 99 GLY A N 1
ATOM 731 C CA . GLY A 1 99 ? 24.061 9.239 -19.652 1.00 47.34 99 GLY A CA 1
ATOM 732 C C . GLY A 1 99 ? 24.525 7.819 -19.989 1.00 47.34 99 GLY A C 1
ATOM 733 O O . GLY A 1 99 ? 23.908 6.841 -19.580 1.00 47.34 99 GLY A O 1
ATOM 734 N N . THR A 1 100 ? 25.654 7.664 -20.682 1.00 48.62 100 THR A N 1
ATOM 735 C CA . THR A 1 100 ? 26.311 6.369 -20.972 1.00 48.62 100 THR A CA 1
ATOM 736 C C . THR A 1 100 ? 26.950 5.703 -19.740 1.00 48.62 100 THR A C 1
ATOM 738 O O . THR A 1 100 ? 27.905 4.938 -19.865 1.00 48.62 100 THR A O 1
ATOM 741 N N . GLY A 1 101 ? 26.466 5.983 -18.531 1.00 45.00 101 GLY A N 1
ATOM 742 C CA . GLY A 1 101 ? 27.066 5.518 -17.287 1.00 45.00 101 GLY A CA 1
ATOM 743 C C . GLY A 1 101 ? 26.003 5.199 -16.252 1.00 45.00 101 GLY A C 1
ATOM 744 O O . GLY A 1 101 ? 25.080 5.975 -16.048 1.00 45.00 101 GLY A O 1
ATOM 745 N N . ARG A 1 102 ? 26.142 4.046 -15.587 1.00 47.34 102 ARG A N 1
ATOM 746 C CA . ARG A 1 102 ? 25.380 3.704 -14.380 1.00 47.34 102 ARG A CA 1
ATOM 747 C C . ARG A 1 102 ? 25.481 4.866 -13.385 1.00 47.34 102 ARG A C 1
ATOM 749 O O . ARG A 1 102 ? 26.535 5.035 -12.773 1.00 47.34 102 ARG A O 1
ATOM 756 N N . ALA A 1 103 ? 24.411 5.638 -13.209 1.00 51.97 103 ALA A N 1
ATOM 757 C CA . ALA A 1 103 ? 24.316 6.581 -12.104 1.00 51.97 103 ALA A CA 1
ATOM 758 C C . ALA A 1 103 ? 24.415 5.793 -10.787 1.00 51.97 103 ALA A C 1
ATOM 760 O O . ALA A 1 103 ? 23.794 4.734 -10.629 1.00 51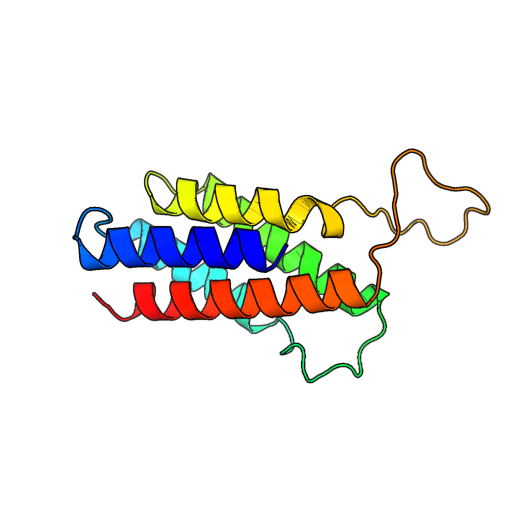.97 103 ALA A O 1
ATOM 761 N N . TYR A 1 104 ? 25.268 6.265 -9.879 1.00 44.53 104 TYR A N 1
ATOM 762 C CA . TYR A 1 104 ? 25.687 5.565 -8.665 1.00 44.53 104 TYR A CA 1
ATOM 763 C C . TYR A 1 104 ? 24.468 5.099 -7.844 1.00 44.53 104 TYR A C 1
ATOM 765 O O . TYR A 1 104 ? 23.680 5.913 -7.379 1.00 44.53 104 TYR A O 1
ATOM 773 N N . GLY A 1 105 ? 24.288 3.783 -7.687 1.00 54.09 105 GLY A N 1
ATOM 774 C CA . GLY A 1 105 ? 23.196 3.198 -6.892 1.00 54.09 105 GLY A CA 1
ATOM 775 C C . GLY A 1 105 ? 21.846 3.014 -7.603 1.00 54.09 105 GLY A C 1
ATOM 776 O O . GLY A 1 105 ? 20.950 2.405 -7.020 1.00 54.09 105 GLY A O 1
ATOM 777 N N . SER A 1 106 ? 21.693 3.455 -8.855 1.00 57.12 106 SER A N 1
ATOM 778 C CA . SER A 1 106 ? 20.464 3.230 -9.630 1.00 57.12 106 SER A CA 1
ATOM 779 C C . SER A 1 106 ? 20.471 1.844 -10.289 1.00 57.12 106 SER A C 1
ATOM 781 O O . SER A 1 106 ? 21.399 1.471 -11.009 1.00 57.12 106 SER A O 1
ATOM 783 N N . THR A 1 107 ? 19.436 1.044 -10.029 1.00 65.12 107 THR A N 1
ATOM 784 C CA . THR A 1 107 ? 19.243 -0.260 -10.687 1.00 65.12 107 THR A CA 1
ATOM 785 C C . THR A 1 107 ? 17.923 -0.220 -11.440 1.00 65.12 107 THR A C 1
ATOM 787 O O . THR A 1 107 ? 16.899 0.084 -10.832 1.00 65.12 107 THR A O 1
ATOM 790 N N . VAL A 1 108 ? 17.931 -0.500 -12.751 1.00 70.31 108 VAL A N 1
ATOM 791 C CA . VAL A 1 108 ? 16.683 -0.629 -13.527 1.00 70.31 108 VAL A CA 1
ATOM 792 C C . VAL A 1 108 ? 15.888 -1.788 -12.925 1.00 70.31 108 VAL A C 1
ATOM 794 O O . VAL A 1 108 ? 16.412 -2.907 -12.911 1.00 70.31 108 VAL A O 1
ATOM 797 N N . PRO A 1 109 ? 14.648 -1.577 -12.453 1.00 77.94 109 PRO A N 1
ATOM 798 C CA . PRO A 1 109 ? 13.815 -2.685 -12.024 1.00 77.94 109 PRO A CA 1
ATOM 799 C C . PRO A 1 109 ? 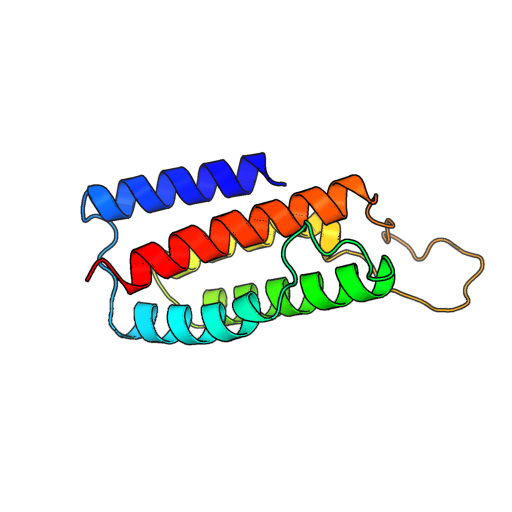13.529 -3.600 -13.215 1.00 77.94 109 PRO A C 1
ATOM 801 O O . PRO A 1 109 ? 13.196 -3.131 -14.307 1.00 77.94 109 PRO A O 1
ATOM 804 N N . THR A 1 110 ? 13.648 -4.911 -13.025 1.00 82.56 110 THR A N 1
ATOM 805 C CA . THR A 1 110 ? 13.294 -5.868 -14.076 1.00 82.56 110 THR A CA 1
ATOM 806 C C . THR A 1 110 ? 11.787 -5.800 -14.366 1.00 82.56 110 THR A C 1
ATOM 808 O O . THR A 1 110 ? 11.002 -5.429 -13.487 1.00 82.56 110 THR A O 1
ATOM 811 N N . PRO A 1 111 ? 11.331 -6.195 -15.570 1.00 81.69 111 PRO A N 1
ATOM 812 C CA . PRO A 1 111 ? 9.899 -6.284 -15.867 1.00 81.69 111 PRO A CA 1
ATOM 813 C C . PRO A 1 111 ? 9.114 -7.126 -14.847 1.00 81.69 111 PRO A C 1
ATOM 815 O O . PRO A 1 111 ? 7.970 -6.798 -14.522 1.00 81.69 111 PRO A O 1
ATOM 818 N N . ASP A 1 112 ? 9.742 -8.164 -14.291 1.00 83.31 112 ASP A N 1
ATOM 819 C CA . ASP A 1 112 ? 9.159 -8.989 -13.231 1.00 83.31 112 ASP A CA 1
ATOM 820 C C . ASP A 1 112 ? 9.005 -8.214 -11.922 1.00 83.31 112 ASP A C 1
ATOM 822 O O . ASP A 1 112 ? 7.962 -8.312 -11.286 1.00 83.31 112 ASP A O 1
ATOM 826 N N . GLN A 1 113 ? 9.987 -7.392 -11.536 1.00 84.44 113 GLN A N 1
ATOM 827 C CA . GLN A 1 113 ? 9.891 -6.536 -10.347 1.00 84.44 113 GLN A CA 1
ATOM 828 C C . GLN A 1 113 ? 8.798 -5.470 -10.486 1.00 84.44 113 GLN A C 1
ATOM 830 O O . GLN A 1 113 ? 8.104 -5.173 -9.516 1.00 84.44 113 GLN A O 1
ATOM 835 N N . VAL A 1 114 ? 8.613 -4.919 -11.688 1.00 86.56 114 VAL A N 1
ATOM 836 C CA . VAL A 1 114 ? 7.509 -3.990 -11.982 1.00 86.56 114 VAL A CA 1
ATOM 837 C C . VAL A 1 114 ? 6.162 -4.703 -11.884 1.00 86.56 114 VAL A C 1
ATOM 839 O O . VAL A 1 114 ? 5.247 -4.210 -11.231 1.00 86.56 114 VAL A O 1
ATOM 842 N N . THR A 1 115 ? 6.056 -5.900 -12.457 1.00 86.31 115 THR A N 1
ATOM 843 C CA . THR A 1 115 ? 4.832 -6.713 -12.391 1.00 86.31 115 THR A CA 1
ATOM 844 C C . THR A 1 115 ? 4.510 -7.142 -10.952 1.00 86.31 115 THR A C 1
ATOM 846 O O . THR A 1 115 ? 3.352 -7.113 -10.535 1.00 86.31 115 THR A O 1
ATOM 849 N N . ASP A 1 116 ? 5.528 -7.496 -10.165 1.00 86.81 116 ASP A N 1
ATOM 850 C CA . ASP A 1 116 ? 5.417 -7.804 -8.735 1.00 86.81 116 ASP A CA 1
ATOM 851 C C . ASP A 1 116 ? 4.884 -6.595 -7.947 1.00 86.81 116 ASP A C 1
ATOM 853 O O . ASP A 1 116 ? 4.002 -6.741 -7.099 1.00 86.81 116 ASP A O 1
ATOM 857 N N . ALA A 1 117 ? 5.350 -5.385 -8.276 1.00 88.62 117 ALA A N 1
ATOM 858 C CA . ALA A 1 117 ? 4.878 -4.147 -7.663 1.00 88.62 117 ALA A CA 1
ATOM 859 C C . ALA A 1 117 ? 3.419 -3.822 -8.000 1.00 88.62 117 ALA A C 1
ATOM 861 O O . ALA A 1 117 ? 2.649 -3.467 -7.109 1.00 88.62 117 ALA A O 1
ATOM 862 N N . GLU A 1 118 ? 3.000 -3.995 -9.251 1.00 89.31 118 GLU A N 1
ATOM 863 C CA . GLU A 1 118 ? 1.603 -3.790 -9.656 1.00 89.31 118 GLU A CA 1
ATOM 864 C C . GLU A 1 118 ? 0.654 -4.771 -8.955 1.00 89.31 118 GLU A C 1
ATOM 866 O O . GLU A 1 118 ? -0.411 -4.385 -8.456 1.00 89.31 118 GLU A O 1
ATOM 871 N N . ARG A 1 119 ? 1.049 -6.047 -8.849 1.00 89.38 119 ARG A N 1
ATOM 872 C CA . ARG A 1 119 ? 0.296 -7.051 -8.079 1.00 89.38 119 ARG A CA 1
ATOM 873 C C . ARG A 1 119 ? 0.215 -6.672 -6.609 1.00 89.38 119 ARG A C 1
ATOM 875 O O . ARG A 1 119 ? -0.846 -6.782 -5.995 1.00 89.38 119 ARG A O 1
ATOM 882 N N . ALA A 1 120 ? 1.313 -6.185 -6.048 1.00 90.69 120 ALA A N 1
ATOM 883 C CA . ALA A 1 120 ? 1.352 -5.744 -4.670 1.00 90.69 120 ALA A CA 1
ATOM 884 C C . ALA A 1 120 ? 0.435 -4.533 -4.413 1.00 90.69 120 ALA A C 1
ATOM 886 O O . ALA A 1 120 ? -0.323 -4.539 -3.441 1.00 90.69 120 ALA A O 1
ATOM 887 N N . PHE A 1 121 ? 0.406 -3.546 -5.314 1.00 91.12 121 PHE A N 1
ATOM 888 C CA . PHE A 1 121 ? -0.554 -2.439 -5.249 1.00 91.12 121 PHE A CA 1
ATOM 889 C C . PHE A 1 121 ? -2.003 -2.897 -5.414 1.00 91.12 121 PHE A C 1
ATOM 891 O O . PHE A 1 121 ? -2.891 -2.366 -4.748 1.00 91.12 121 PHE A O 1
ATOM 898 N N . THR A 1 122 ? -2.251 -3.924 -6.229 1.00 90.25 122 THR A N 1
ATOM 899 C CA . THR A 1 122 ? -3.581 -4.540 -6.349 1.00 90.25 122 THR A CA 1
ATOM 900 C C . THR A 1 122 ? -4.038 -5.131 -5.010 1.00 90.25 122 THR A C 1
ATOM 902 O O . THR A 1 122 ? -5.171 -4.900 -4.585 1.00 90.25 122 THR A O 1
ATOM 905 N N . LEU A 1 123 ? -3.151 -5.842 -4.301 1.00 90.38 123 LEU A N 1
ATOM 906 C CA . LEU A 1 123 ? -3.434 -6.386 -2.966 1.00 90.38 123 LEU A CA 1
ATOM 907 C C . LEU A 1 123 ? -3.673 -5.282 -1.928 1.00 90.38 123 LEU A C 1
ATOM 909 O O . LEU A 1 123 ? -4.617 -5.381 -1.140 1.00 90.38 123 LEU A O 1
ATOM 913 N N . LEU A 1 124 ? -2.844 -4.233 -1.945 1.00 92.00 124 LEU A N 1
ATOM 914 C CA . LEU A 1 124 ? -2.995 -3.063 -1.081 1.00 92.00 124 LEU A CA 1
ATOM 915 C C . LEU A 1 124 ? -4.358 -2.395 -1.305 1.00 92.00 124 LEU A C 1
ATOM 917 O O . LEU A 1 124 ? -5.125 -2.238 -0.357 1.00 92.00 124 LEU A O 1
ATOM 921 N N . ARG A 1 125 ? -4.699 -2.081 -2.561 1.00 92.12 125 ARG A N 1
ATOM 922 C CA . ARG A 1 125 ? -5.978 -1.464 -2.944 1.00 92.12 125 ARG A CA 1
ATOM 923 C C . ARG A 1 125 ? -7.169 -2.305 -2.486 1.00 92.12 125 ARG A C 1
ATOM 925 O O . ARG A 1 125 ? -8.118 -1.760 -1.932 1.00 92.12 125 ARG A O 1
ATOM 932 N N . ALA A 1 126 ? -7.108 -3.625 -2.659 1.00 90.62 126 ALA A N 1
ATOM 933 C CA . ALA A 1 126 ? -8.177 -4.526 -2.231 1.00 90.62 126 ALA A CA 1
ATOM 934 C C . ALA A 1 126 ? -8.387 -4.516 -0.706 1.00 90.62 126 ALA A C 1
ATOM 936 O O . ALA A 1 126 ? -9.527 -4.499 -0.235 1.00 90.62 126 ALA A O 1
ATOM 937 N N . LEU A 1 127 ? -7.304 -4.510 0.080 1.00 90.94 127 LEU A N 1
ATOM 938 C CA . LEU A 1 127 ? -7.411 -4.404 1.535 1.00 90.94 127 LEU A CA 1
ATOM 939 C C . LEU A 1 127 ? -7.980 -3.047 1.959 1.00 90.94 127 LEU A C 1
ATOM 941 O O . LEU A 1 127 ? -8.904 -3.014 2.764 1.00 90.94 127 LEU A O 1
ATOM 945 N N . LEU A 1 128 ? -7.457 -1.953 1.407 1.00 91.00 128 LEU A N 1
ATOM 946 C CA . LEU A 1 128 ? -7.903 -0.597 1.729 1.00 91.00 128 LEU A CA 1
ATOM 947 C C . LEU A 1 128 ? -9.384 -0.391 1.390 1.00 91.00 128 LEU A C 1
ATOM 949 O O . LEU A 1 128 ? -10.121 0.162 2.199 1.00 91.00 128 LEU A O 1
ATOM 953 N N . ALA A 1 129 ? -9.846 -0.905 0.248 1.00 89.38 129 ALA A N 1
ATOM 954 C CA . ALA A 1 129 ? -11.261 -0.887 -0.112 1.00 89.38 129 ALA A CA 1
ATOM 955 C C . ALA A 1 129 ? -12.113 -1.689 0.886 1.00 89.38 129 ALA A C 1
ATOM 957 O O . ALA A 1 129 ? -13.173 -1.234 1.304 1.00 89.38 129 ALA A O 1
ATOM 958 N N . THR A 1 130 ? -11.631 -2.854 1.331 1.00 84.69 130 THR A N 1
ATOM 959 C CA . THR A 1 130 ? -12.329 -3.653 2.354 1.00 84.69 130 THR A CA 1
ATOM 960 C C . THR A 1 130 ? -12.415 -2.897 3.682 1.00 84.69 130 THR A C 1
ATOM 962 O O . THR A 1 130 ? -13.494 -2.798 4.255 1.00 84.69 130 THR A O 1
ATOM 965 N N . ALA A 1 131 ? -11.305 -2.313 4.143 1.00 79.25 131 ALA A N 1
ATOM 966 C CA . ALA A 1 131 ? -11.257 -1.520 5.370 1.00 79.25 131 ALA A CA 1
ATOM 967 C C . ALA A 1 131 ? -12.142 -0.264 5.288 1.00 79.25 131 ALA A C 1
ATOM 969 O O . ALA A 1 131 ? -12.723 0.139 6.289 1.00 79.25 131 ALA A O 1
ATOM 970 N N . HIS A 1 132 ? -12.287 0.324 4.096 1.00 78.62 132 HIS A N 1
ATOM 971 C CA . HIS A 1 132 ? -13.196 1.442 3.855 1.00 78.62 132 HIS A CA 1
ATOM 972 C C . HIS A 1 132 ? -14.676 1.044 3.994 1.00 78.62 132 HIS A C 1
ATOM 974 O O . HIS A 1 132 ? -15.457 1.835 4.514 1.00 78.62 132 HIS A O 1
ATOM 980 N N . HIS A 1 133 ? -15.049 -0.166 3.552 1.00 70.50 133 HIS A N 1
ATOM 981 C CA . HIS A 1 133 ? -16.432 -0.667 3.566 1.00 70.50 133 HIS A CA 1
ATOM 982 C C . HIS A 1 133 ? -16.851 -1.397 4.853 1.00 70.50 133 HIS A C 1
ATOM 984 O O . HIS A 1 133 ? -18.047 -1.555 5.081 1.00 70.50 133 HIS A O 1
ATOM 990 N N . GLN A 1 134 ? -15.910 -1.904 5.659 1.00 62.56 134 GLN A N 1
ATOM 991 C CA . GLN A 1 134 ? -16.210 -2.725 6.845 1.00 62.56 134 GLN A CA 1
ATOM 992 C C . GLN A 1 134 ? -16.481 -1.938 8.134 1.00 62.56 134 GLN A C 1
ATOM 994 O O . GLN A 1 134 ? -16.531 -2.533 9.211 1.00 62.56 134 GLN A O 1
ATOM 999 N N . LEU A 1 135 ? -16.727 -0.634 8.038 1.00 47.28 135 LEU A N 1
ATOM 1000 C CA . LEU A 1 135 ? -17.413 0.108 9.092 1.00 47.28 135 LEU A CA 1
ATOM 1001 C C . LEU A 1 135 ? -18.259 1.242 8.543 1.00 47.28 135 LEU A C 1
ATOM 1003 O O . LEU A 1 135 ? -18.808 1.994 9.372 1.00 47.28 135 LEU A O 1
#

Mean predicted aligned error: 6.87 Å

Foldseek 3Di:
DLVLLVVLLVVLVVCVVVVVDDQDPQNLVLLVQLLVLLVPQDQLVVPPDDPVVLLVSLLSSLVSLQVSLVSDDDSSVVSSVSLSVVCVLSNQADPDPDDPDDDPRHDRQDPVSSSSSSVSSVSVSVSSVVVSPVD

pLDDT: mean 82.42, std 14.36, range [44.53, 95.0]

Secondary structure (DSSP, 8-state):
-HHHHHHHHHHHHHHHHTTSS---HHHHHHHHHHHHHHTTSPPTT-TTS-HHHHHHHHHHHHHHHHHHHHH--HHHHHHHHHHHHHTHHHHS----SS-SS--TT--PPPHHHHHHHHHHHHHHHHHHHHHHH--

Organism: NCBI:txid1544741

Nearest PDB structures (foldseek):
  8g9j-assembly1_A  TM=3.733E-01  e=3.152E+00  synthetic construct
  6drz-assembly1_A  TM=4.141E-01  e=4.494E+00  Homo sapiens
  3h90-assembly2_D  TM=3.087E-01  e=2.708E+00  Escherichia coli K-12
  8g9k-assembly1_A  TM=4.031E-01  e=7.090E+00  synthetic construct

Solvent-accessible surface area (backbone atoms only — not comparable to full-atom values): 7793 Å² total; per-residue (Å²): 85,36,71,59,37,51,50,50,52,51,55,51,49,50,29,48,74,70,58,75,45,73,84,45,72,69,52,45,52,45,45,53,56,44,47,59,57,54,64,69,54,72,59,72,84,67,72,83,59,56,71,67,60,52,48,51,53,51,41,54,44,49,49,46,44,50,52,43,22,71,77,43,63,71,64,61,17,52,52,37,48,57,42,52,64,43,45,46,71,69,61,48,52,77,87,72,91,80,66,99,58,84,55,89,85,49,49,86,63,50,73,64,56,52,50,34,49,39,51,31,49,52,53,49,50,55,50,50,53,47,64,60,67,75,112

Radius of gyration: 15.59 Å; Cα contacts (8 Å, |Δi|>4): 119; chains: 1; bounding box: 44×24×41 Å